Protein AF-A0A9D7EAA3-F1 (afdb_monomer_lite)

pLDDT: mean 81.12, std 12.54, range [36.5, 96.06]

Foldseek 3Di:
DKKKKWWAAEPVRPDTPWMDMDDDDDDDPDPPDDDDDDDDDDTPDDPRQKIKMKMKDADPVVRDIDIDIDIGGNVDQPDPVQKFKAFQVPRHTDPDPDDPDDVGIAIEGPVQAQHKDKDFAAPDPPDDPDPPPDPDDDDPDDPHGPDMDIHTYHHDDDDPD

Radius of gyration: 20.6 Å; chains: 1; bounding box: 44×50×56 Å

Sequence (161 aa):
MRITYEALSDWTGKTLIDSASTLVKDVSEEPAEDRELIGQLEMRRNEQRSFVIRITAEDLNRGTRSTRLIAVDKAVANVRQNFLPIEADRDLPIFDDHLSGPGQLRVRCEQYTDRTLLGAYYQQEFGLPAPVFAEQGPVTVDTSPDSTFTVQVRTRWALPH

Structure (mmCIF, N/CA/C/O backbone):
data_AF-A0A9D7EAA3-F1
#
_entry.id   AF-A0A9D7EAA3-F1
#
loop_
_atom_site.group_PDB
_atom_site.id
_atom_site.type_symbol
_atom_site.label_atom_id
_atom_site.label_alt_id
_atom_site.label_comp_id
_atom_site.label_asym_id
_atom_site.label_entity_id
_atom_site.label_seq_id
_atom_site.pdbx_PDB_ins_code
_atom_site.Cartn_x
_atom_site.Cartn_y
_atom_site.Cartn_z
_atom_site.occupancy
_atom_site.B_iso_or_equiv
_atom_site.auth_seq_id
_atom_site.auth_comp_id
_atom_site.auth_asym_id
_atom_site.auth_atom_id
_atom_site.pdbx_PDB_model_num
ATOM 1 N N . MET A 1 1 ? -1.695 6.057 19.291 1.00 89.00 1 MET A N 1
ATOM 2 C CA . MET A 1 1 ? -2.574 6.165 18.106 1.00 89.00 1 MET A CA 1
ATOM 3 C C . MET A 1 1 ? -3.264 4.830 17.851 1.00 89.00 1 MET A C 1
ATOM 5 O O . MET A 1 1 ? -2.659 3.789 18.077 1.00 89.00 1 MET A O 1
ATOM 9 N N . ARG A 1 2 ? -4.517 4.834 17.397 1.00 92.69 2 ARG A N 1
ATOM 10 C CA . ARG A 1 2 ? -5.215 3.646 16.891 1.00 92.69 2 ARG A CA 1
ATOM 11 C C . ARG A 1 2 ? -5.297 3.729 15.371 1.00 92.69 2 ARG A C 1
ATOM 13 O O . ARG A 1 2 ? -5.780 4.727 14.847 1.00 92.69 2 ARG A O 1
ATOM 20 N N . ILE A 1 3 ? -4.858 2.682 14.683 1.00 93.94 3 ILE A N 1
ATOM 21 C CA . ILE A 1 3 ? -5.040 2.522 13.238 1.00 93.94 3 ILE A CA 1
ATOM 22 C C . ILE A 1 3 ? -6.088 1.441 13.012 1.00 93.94 3 ILE A C 1
ATOM 24 O O . ILE A 1 3 ? -5.988 0.361 13.583 1.00 93.94 3 ILE A O 1
ATOM 28 N N . THR A 1 4 ? -7.097 1.730 12.200 1.00 95.00 4 THR A N 1
ATOM 29 C CA . THR A 1 4 ? -8.165 0.791 11.833 1.00 95.00 4 THR A CA 1
ATOM 30 C C . THR A 1 4 ? -8.263 0.717 10.320 1.00 95.00 4 THR A C 1
ATOM 32 O O . THR A 1 4 ? -8.251 1.761 9.667 1.00 95.00 4 THR A O 1
ATOM 35 N N . TYR A 1 5 ? -8.394 -0.486 9.766 1.00 95.00 5 TYR A N 1
ATOM 36 C CA . TYR A 1 5 ? -8.848 -0.660 8.391 1.00 95.00 5 TYR A CA 1
ATOM 37 C C . TYR A 1 5 ? -10.238 -1.293 8.366 1.00 95.00 5 TYR A C 1
ATOM 39 O O . TYR A 1 5 ? -10.580 -2.121 9.211 1.00 95.00 5 TYR A O 1
ATOM 47 N N . GLU A 1 6 ? -11.012 -0.923 7.355 1.00 95.00 6 GLU A N 1
ATOM 48 C CA . GLU A 1 6 ? -12.287 -1.535 7.004 1.00 95.00 6 GLU A CA 1
ATOM 49 C C . GLU A 1 6 ? -12.280 -1.799 5.497 1.00 95.00 6 GLU A C 1
ATOM 51 O O . GLU A 1 6 ? -12.118 -0.872 4.704 1.00 95.00 6 GLU A O 1
ATOM 56 N N . ALA A 1 7 ? -12.431 -3.054 5.090 1.00 94.56 7 ALA A N 1
ATOM 57 C CA . ALA A 1 7 ? -12.621 -3.439 3.700 1.00 94.56 7 ALA A CA 1
ATOM 58 C C . ALA A 1 7 ? -14.122 -3.442 3.389 1.00 94.56 7 ALA A C 1
ATOM 60 O O . ALA A 1 7 ? -14.894 -4.154 4.024 1.00 94.56 7 ALA A O 1
ATOM 61 N N . LEU A 1 8 ? -14.540 -2.641 2.418 1.00 94.62 8 LEU A N 1
ATOM 62 C CA . LEU A 1 8 ? -15.928 -2.393 2.040 1.00 94.62 8 LEU A CA 1
ATOM 63 C C . LEU A 1 8 ? -16.178 -2.934 0.633 1.00 94.62 8 LEU A C 1
ATOM 65 O O . LEU A 1 8 ? -15.327 -2.759 -0.236 1.00 94.62 8 LEU A O 1
ATOM 69 N N . SER A 1 9 ? -17.347 -3.528 0.376 1.00 92.50 9 SER A N 1
ATOM 70 C CA . SER A 1 9 ? -17.695 -4.084 -0.949 1.00 92.50 9 SER A CA 1
ATOM 71 C C . SER A 1 9 ? -17.553 -3.083 -2.089 1.00 92.50 9 SER A C 1
ATOM 73 O O . SER A 1 9 ? -17.229 -3.463 -3.210 1.00 92.50 9 SER A O 1
ATOM 75 N N . ASP A 1 10 ? -17.821 -1.816 -1.797 1.00 91.94 10 ASP A N 1
ATOM 76 C CA . ASP A 1 10 ? -17.865 -0.717 -2.744 1.00 91.94 10 ASP A CA 1
ATOM 77 C C . ASP A 1 10 ? -17.806 0.627 -1.995 1.00 91.94 10 ASP A C 1
ATOM 79 O O . ASP A 1 10 ? -17.785 0.693 -0.762 1.00 91.94 10 ASP A O 1
ATOM 83 N N . TRP A 1 11 ? -17.814 1.721 -2.755 1.00 92.44 11 TRP A N 1
ATOM 84 C CA . TRP A 1 11 ? -17.772 3.091 -2.239 1.00 92.44 11 TRP A CA 1
ATOM 85 C C . TRP A 1 11 ? -18.987 3.503 -1.402 1.00 92.44 11 TRP A C 1
ATOM 87 O O . TRP A 1 11 ? -18.890 4.452 -0.627 1.00 92.44 11 TRP A O 1
ATOM 97 N N . THR A 1 12 ? -20.129 2.820 -1.537 1.00 89.44 12 THR A N 1
ATOM 98 C CA . THR A 1 12 ? -21.318 3.108 -0.720 1.00 89.44 12 THR A CA 1
ATOM 99 C C . THR A 1 12 ? -21.144 2.623 0.715 1.00 89.44 12 THR A C 1
ATOM 101 O O . THR A 1 12 ? -21.848 3.094 1.606 1.00 89.44 12 THR A O 1
ATOM 104 N N . GLY A 1 13 ? -20.206 1.697 0.950 1.00 82.06 13 GLY A N 1
ATOM 105 C CA . GLY A 1 13 ? -19.868 1.204 2.281 1.00 82.06 13 GLY A CA 1
ATOM 106 C C . GLY A 1 13 ? -20.979 0.398 2.949 1.00 82.06 13 GLY A C 1
ATOM 107 O O . GLY A 1 13 ? -20.964 0.249 4.167 1.00 82.06 13 GLY A O 1
ATOM 108 N N . LYS A 1 14 ? -21.953 -0.106 2.178 1.00 85.88 14 LYS A N 1
ATOM 109 C CA . LYS A 1 14 ? -23.099 -0.856 2.717 1.00 85.88 14 LYS A CA 1
ATOM 110 C C . LYS A 1 14 ? -22.722 -2.230 3.260 1.00 85.88 14 LYS A C 1
ATOM 112 O O . LYS A 1 14 ? -23.363 -2.695 4.197 1.00 85.88 14 LYS A O 1
ATOM 117 N N . THR A 1 15 ? -21.702 -2.863 2.686 1.00 90.94 15 THR A N 1
ATOM 118 C CA . THR A 1 15 ? -21.261 -4.198 3.097 1.00 90.94 15 THR A CA 1
ATOM 119 C C . THR A 1 15 ? -19.821 -4.135 3.577 1.00 90.94 15 THR A C 1
ATOM 121 O O . THR A 1 15 ? -18.922 -3.774 2.816 1.00 90.94 15 THR A O 1
ATOM 124 N N . LEU A 1 16 ? -19.606 -4.500 4.841 1.00 92.62 16 LEU A N 1
ATOM 125 C CA . LEU A 1 16 ? -18.280 -4.693 5.417 1.00 92.62 16 LEU A CA 1
ATOM 126 C C . LEU A 1 16 ? -17.807 -6.118 5.105 1.00 92.62 16 LEU A C 1
ATOM 128 O O . LEU A 1 16 ? -18.477 -7.085 5.459 1.00 92.62 16 LEU A O 1
ATOM 132 N N . ILE A 1 17 ? -16.664 -6.229 4.438 1.00 93.19 17 ILE A N 1
ATOM 133 C CA . ILE A 1 17 ? -16.008 -7.494 4.088 1.00 93.19 17 ILE A CA 1
ATOM 134 C C . ILE A 1 17 ? -15.131 -7.961 5.249 1.00 93.19 17 ILE A C 1
ATOM 136 O O . ILE A 1 17 ? -15.182 -9.120 5.649 1.00 93.19 17 ILE A O 1
ATOM 140 N N . ASP A 1 18 ? -14.297 -7.055 5.760 1.00 92.81 18 ASP A N 1
ATOM 141 C CA . ASP A 1 18 ? -13.318 -7.333 6.807 1.00 92.81 18 ASP A CA 1
ATOM 142 C C . ASP A 1 18 ? -12.951 -6.044 7.544 1.00 92.81 18 ASP A C 1
ATOM 144 O O . ASP A 1 18 ? -13.114 -4.940 7.018 1.00 92.81 18 ASP A O 1
ATOM 148 N N . SER A 1 19 ? -12.430 -6.175 8.756 1.00 93.81 19 SER A N 1
ATOM 149 C CA . SER A 1 19 ? -11.899 -5.047 9.513 1.00 93.81 19 SER A CA 1
ATOM 150 C C . SER A 1 19 ? -10.939 -5.523 10.587 1.00 93.81 19 SER A C 1
ATOM 152 O O . SER A 1 19 ? -11.197 -6.527 11.254 1.00 93.81 19 SER A O 1
ATOM 154 N N . ALA A 1 20 ? -9.902 -4.738 10.846 1.00 94.62 20 ALA A N 1
ATOM 155 C CA . ALA A 1 20 ? -9.089 -4.898 12.040 1.00 94.62 20 ALA A CA 1
ATOM 156 C C . ALA A 1 20 ? -8.562 -3.549 12.521 1.00 94.62 20 ALA A C 1
ATOM 158 O O . ALA A 1 20 ? -8.546 -2.557 11.788 1.00 94.62 20 ALA A O 1
ATOM 159 N N . SER A 1 21 ? -8.089 -3.527 13.763 1.00 93.56 21 SER A N 1
ATOM 160 C CA . SER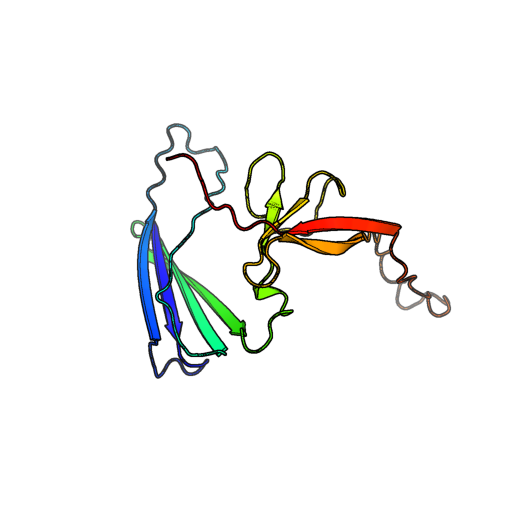 A 1 21 ? -7.432 -2.364 14.343 1.00 93.56 21 SER A CA 1
ATOM 161 C C . SER A 1 21 ? -6.174 -2.766 15.090 1.00 93.56 21 SER A C 1
ATOM 163 O O . SER A 1 21 ? -6.151 -3.809 15.740 1.00 93.56 21 SER A O 1
ATOM 165 N N . THR A 1 22 ? -5.172 -1.899 15.063 1.00 92.69 22 THR A N 1
ATOM 166 C CA . THR A 1 22 ? -3.959 -2.018 15.866 1.00 92.69 22 THR A CA 1
ATOM 167 C C . THR A 1 22 ? -3.709 -0.735 16.650 1.00 92.69 22 THR A C 1
ATOM 169 O O . THR A 1 22 ? -4.132 0.359 16.256 1.00 92.69 22 THR A O 1
ATOM 172 N N . LEU A 1 23 ? -3.033 -0.873 17.786 1.00 91.25 23 LEU A N 1
ATOM 173 C CA . LEU A 1 23 ? -2.611 0.249 18.606 1.00 91.25 23 LEU A CA 1
ATOM 174 C C . LEU A 1 23 ? -1.125 0.503 18.365 1.00 91.25 23 LEU A C 1
ATOM 176 O O . LEU A 1 23 ? -0.288 -0.339 18.669 1.00 91.25 23 LEU A O 1
ATOM 180 N N . VAL A 1 24 ? -0.810 1.693 17.872 1.00 86.88 24 VAL A N 1
ATOM 181 C CA . VAL A 1 24 ? 0.561 2.170 17.712 1.00 86.88 24 VAL A CA 1
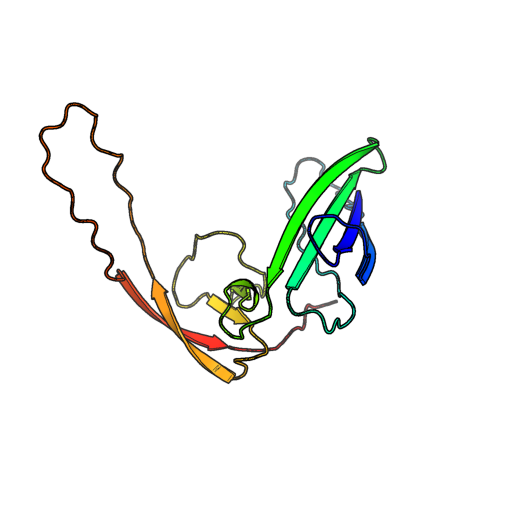ATOM 182 C C . VAL A 1 24 ? 0.897 3.034 18.920 1.00 86.88 24 VAL A C 1
ATOM 184 O O . VAL A 1 24 ? 0.267 4.075 19.152 1.00 86.88 24 VAL A O 1
ATOM 187 N N . LYS A 1 25 ? 1.863 2.577 19.716 1.00 82.88 25 LYS A N 1
ATOM 188 C CA . LYS A 1 25 ? 2.469 3.353 20.797 1.00 82.88 25 LYS A CA 1
ATOM 189 C C . LYS A 1 25 ? 3.867 3.737 20.347 1.00 82.88 25 LYS A C 1
ATOM 191 O O . LYS A 1 25 ? 4.709 2.861 20.207 1.00 82.88 25 LYS A O 1
ATOM 196 N N . ASP A 1 26 ? 4.072 5.023 20.120 1.00 72.44 26 ASP A N 1
ATOM 197 C CA . ASP A 1 26 ? 5.411 5.570 19.972 1.00 72.44 26 ASP A CA 1
ATOM 198 C C . ASP A 1 26 ? 5.887 6.013 21.358 1.00 72.44 26 ASP A C 1
ATOM 200 O O . ASP A 1 26 ? 5.180 6.745 22.059 1.00 72.44 26 ASP A O 1
ATOM 204 N N . VAL A 1 27 ? 7.027 5.483 21.785 1.00 66.31 27 VAL A N 1
ATOM 205 C CA . VAL A 1 27 ? 7.688 5.850 23.036 1.00 66.31 27 VAL A CA 1
ATOM 206 C C . VAL A 1 27 ? 9.021 6.452 22.621 1.00 66.31 27 VAL A C 1
ATOM 208 O O . VAL A 1 27 ? 9.945 5.726 22.259 1.00 66.31 27 VAL A O 1
ATOM 211 N N . SER A 1 28 ? 9.098 7.780 22.626 1.00 64.31 28 SER A N 1
ATOM 212 C CA . SER A 1 28 ? 10.341 8.498 22.360 1.00 64.31 28 SER A CA 1
ATOM 213 C C . SER A 1 28 ? 10.894 9.098 23.648 1.00 64.31 28 SER A C 1
ATOM 215 O O . SER A 1 28 ? 10.148 9.679 24.439 1.00 64.31 28 SER A O 1
ATOM 217 N N . GLU A 1 29 ? 12.204 8.963 23.841 1.00 62.78 29 GLU A N 1
ATOM 218 C CA . GLU A 1 29 ? 12.959 9.692 24.866 1.00 62.78 29 GLU A CA 1
ATOM 219 C C . GLU A 1 29 ? 13.314 11.114 24.390 1.00 62.78 29 GLU A C 1
ATOM 221 O O . GLU A 1 29 ? 13.539 12.001 25.212 1.00 62.78 29 GLU A O 1
ATOM 226 N N . GLU A 1 30 ? 13.264 11.363 23.073 1.00 68.81 30 GLU A N 1
ATOM 227 C CA . GLU A 1 30 ? 13.554 12.650 22.438 1.00 68.81 30 GLU A CA 1
ATOM 228 C C . GLU A 1 30 ? 12.347 13.135 21.607 1.00 68.81 30 GLU A C 1
ATOM 230 O O . GLU A 1 30 ? 12.108 12.660 20.495 1.00 68.81 30 GLU A O 1
ATOM 235 N N . PRO A 1 31 ? 11.552 14.093 22.117 1.00 62.91 31 PRO A N 1
ATOM 236 C CA . PRO A 1 31 ? 10.310 14.539 21.475 1.00 62.91 31 PRO A CA 1
ATOM 237 C C . PRO A 1 31 ? 10.465 15.243 20.116 1.00 62.91 31 PRO A C 1
ATOM 239 O O . PRO A 1 31 ? 9.454 15.574 19.504 1.00 62.91 31 PRO A O 1
ATOM 242 N N . ALA A 1 32 ? 11.695 15.548 19.694 1.00 66.75 32 ALA A N 1
ATOM 243 C CA . ALA A 1 32 ? 11.997 16.362 18.515 1.00 66.75 32 ALA A CA 1
ATOM 244 C C . ALA A 1 32 ? 12.511 15.553 17.311 1.00 66.75 32 ALA A C 1
ATOM 246 O O . ALA A 1 32 ? 12.824 16.143 16.281 1.00 66.75 32 ALA A O 1
ATOM 247 N N . GLU A 1 33 ? 12.626 14.230 17.433 1.00 71.62 33 GLU A N 1
ATOM 248 C CA . GLU A 1 33 ? 13.035 13.377 16.320 1.00 71.62 33 GLU A CA 1
ATOM 249 C C . GLU A 1 33 ? 11.829 13.072 15.420 1.00 71.62 33 GLU A C 1
ATOM 251 O O . GLU A 1 33 ? 10.841 12.484 15.869 1.00 71.62 33 GLU A O 1
ATOM 256 N N . ASP A 1 34 ? 11.909 13.459 14.145 1.00 67.31 34 ASP A N 1
ATOM 257 C CA . ASP A 1 34 ? 10.946 13.023 13.136 1.00 67.31 34 ASP A CA 1
ATOM 258 C C . ASP A 1 34 ? 11.162 11.530 12.864 1.00 67.31 34 ASP A C 1
ATOM 260 O O . ASP A 1 34 ? 12.200 11.116 12.344 1.00 67.31 34 ASP A O 1
ATOM 264 N N . ARG A 1 35 ? 10.172 10.711 13.229 1.00 71.12 35 ARG A N 1
ATOM 265 C CA . ARG A 1 35 ? 10.199 9.259 13.034 1.00 71.12 35 ARG A CA 1
ATOM 266 C C . ARG A 1 35 ? 9.141 8.829 12.036 1.00 71.12 35 ARG A C 1
ATOM 268 O O . ARG A 1 35 ? 7.957 9.126 12.189 1.00 71.12 35 ARG A O 1
ATOM 275 N N . GLU A 1 36 ? 9.567 8.059 11.045 1.00 76.31 36 GLU A N 1
ATOM 276 C CA . GLU A 1 36 ? 8.661 7.364 10.143 1.00 76.31 36 GLU A CA 1
ATOM 277 C C . GLU A 1 36 ? 8.331 5.974 10.701 1.00 76.31 36 GLU A C 1
ATOM 279 O O . GLU A 1 36 ? 9.214 5.210 11.090 1.00 76.31 36 GLU A O 1
ATOM 284 N N . LEU A 1 37 ? 7.038 5.641 10.755 1.00 80.38 37 LEU A N 1
ATOM 285 C CA . LEU A 1 37 ? 6.556 4.346 11.227 1.00 80.38 37 LEU A CA 1
ATOM 286 C C . LEU A 1 37 ? 5.952 3.570 10.063 1.00 80.38 37 LEU A C 1
ATOM 288 O O . LEU A 1 37 ? 4.857 3.881 9.590 1.00 80.38 37 LEU A O 1
ATOM 292 N N . ILE A 1 38 ? 6.646 2.514 9.650 1.00 82.31 38 ILE A N 1
ATOM 293 C CA . ILE A 1 38 ? 6.182 1.598 8.612 1.00 82.31 38 ILE A CA 1
ATOM 294 C C . ILE A 1 38 ? 5.626 0.347 9.287 1.00 82.31 38 ILE A C 1
ATOM 296 O O . ILE A 1 38 ? 6.282 -0.284 10.113 1.00 82.31 38 ILE A O 1
ATOM 300 N N . GLY A 1 39 ? 4.394 -0.018 8.938 1.00 81.75 39 GLY A N 1
ATOM 301 C CA . GLY A 1 39 ? 3.718 -1.179 9.503 1.00 81.75 39 GLY A CA 1
ATOM 302 C C . GLY A 1 39 ? 2.864 -1.908 8.478 1.00 81.75 39 GLY A C 1
ATOM 303 O O . GLY A 1 39 ? 2.477 -1.354 7.450 1.00 81.75 39 GLY A O 1
ATOM 304 N N . GLN A 1 40 ? 2.543 -3.161 8.787 1.00 84.06 40 GLN A N 1
ATOM 305 C CA . GLN A 1 40 ? 1.655 -3.996 7.986 1.00 84.06 40 GLN A CA 1
ATOM 306 C C . GLN A 1 40 ? 0.453 -4.423 8.825 1.00 84.06 40 GLN A C 1
ATOM 308 O O . GLN A 1 40 ? 0.589 -4.786 9.993 1.00 84.06 40 GLN A O 1
ATOM 313 N N . LEU A 1 41 ? -0.728 -4.408 8.211 1.00 85.56 41 LEU A N 1
ATOM 314 C CA . LEU A 1 41 ? -1.912 -5.063 8.749 1.00 85.56 41 LEU A CA 1
ATOM 315 C C . LEU A 1 41 ? -2.306 -6.179 7.791 1.00 85.56 41 LEU A C 1
ATOM 317 O O . LEU A 1 41 ? -2.526 -5.941 6.603 1.00 85.56 41 LEU A O 1
ATOM 321 N N . GLU A 1 42 ? -2.379 -7.398 8.312 1.00 84.38 42 GLU A N 1
ATOM 322 C CA . GLU A 1 42 ? -2.882 -8.525 7.543 1.00 84.38 42 GLU A CA 1
ATOM 323 C C . GLU A 1 42 ? -4.401 -8.427 7.403 1.00 84.38 42 GLU A C 1
ATOM 325 O O . GLU A 1 42 ? -5.131 -8.116 8.351 1.00 84.38 42 GLU A O 1
ATOM 330 N N . MET A 1 43 ? -4.868 -8.698 6.191 1.00 83.69 43 MET A N 1
ATOM 331 C CA . MET A 1 43 ? -6.282 -8.757 5.861 1.00 83.69 43 MET A CA 1
ATOM 332 C C . MET A 1 43 ? -6.656 -10.197 5.560 1.00 83.69 43 MET A C 1
ATOM 334 O O . MET A 1 43 ? -5.887 -10.932 4.931 1.00 83.69 43 MET A O 1
ATOM 338 N N . ARG A 1 44 ? -7.844 -10.610 5.998 1.00 83.81 44 ARG A N 1
ATOM 339 C CA . ARG A 1 44 ? -8.337 -11.953 5.714 1.00 83.81 44 ARG A CA 1
ATOM 340 C C . ARG A 1 44 ? -8.525 -12.110 4.214 1.00 83.81 44 ARG A C 1
ATOM 342 O O . ARG A 1 44 ? -8.885 -11.174 3.498 1.00 83.81 44 ARG A O 1
ATOM 349 N N . ARG A 1 45 ? -8.282 -13.326 3.727 1.00 70.81 45 ARG A N 1
ATOM 350 C CA . ARG A 1 45 ? -8.471 -13.644 2.315 1.00 70.81 45 ARG A CA 1
ATOM 351 C C . ARG A 1 45 ? -9.930 -13.382 1.936 1.00 70.81 45 ARG A C 1
ATOM 353 O O . ARG A 1 45 ? -10.824 -14.022 2.479 1.00 70.81 45 ARG A O 1
ATOM 360 N N . ASN A 1 46 ? -10.145 -12.461 1.000 1.00 74.94 46 ASN A N 1
ATOM 361 C CA . ASN A 1 46 ? -11.447 -12.210 0.397 1.00 74.94 46 ASN A CA 1
ATOM 362 C C . ASN A 1 46 ? -11.471 -12.764 -1.038 1.00 74.94 46 ASN A C 1
ATOM 364 O O . ASN A 1 46 ? -10.432 -12.874 -1.693 1.00 74.94 46 ASN A O 1
ATOM 368 N N . GLU A 1 47 ? -12.653 -13.153 -1.514 1.00 76.06 47 GLU A N 1
ATOM 369 C CA . GLU A 1 47 ? -12.850 -13.595 -2.904 1.00 76.06 47 GLU A CA 1
ATOM 370 C C . GLU A 1 47 ? -13.194 -12.424 -3.842 1.00 76.06 47 GLU A C 1
ATOM 372 O O . GLU A 1 47 ? -13.204 -12.578 -5.067 1.00 76.06 47 GLU A O 1
ATOM 377 N N . GLN A 1 48 ? -13.460 -11.235 -3.286 1.00 83.38 48 GLN A N 1
ATOM 378 C CA . GLN A 1 48 ? -13.795 -10.050 -4.066 1.00 83.38 48 GLN A CA 1
ATOM 379 C C . GLN A 1 48 ? -12.569 -9.485 -4.776 1.00 83.38 48 GLN A C 1
ATOM 381 O O . GLN A 1 48 ? -11.598 -9.037 -4.175 1.00 83.38 48 GLN A O 1
ATOM 386 N N . ARG A 1 49 ? -12.659 -9.425 -6.103 1.00 83.38 49 ARG A N 1
ATOM 387 C CA . ARG A 1 49 ? -11.590 -8.880 -6.943 1.00 83.38 49 ARG A CA 1
ATOM 388 C C . ARG A 1 49 ? -11.489 -7.361 -6.880 1.00 83.38 49 ARG A C 1
ATOM 390 O O . ARG A 1 49 ? -10.425 -6.838 -7.168 1.00 83.38 49 ARG A O 1
ATOM 397 N N . SER A 1 50 ? -12.556 -6.661 -6.501 1.00 89.81 50 SER A N 1
ATOM 398 C CA . SER A 1 50 ? -12.531 -5.215 -6.294 1.00 89.81 50 SER A CA 1
ATOM 399 C C . SER A 1 50 ? -13.348 -4.832 -5.067 1.00 89.81 50 SER A C 1
ATOM 401 O O . SER A 1 50 ? -14.400 -5.423 -4.816 1.00 89.81 50 SER A O 1
ATOM 403 N N . PHE A 1 51 ? -12.810 -3.902 -4.284 1.00 92.69 51 PHE A N 1
ATOM 404 C CA . PHE A 1 51 ? -13.363 -3.419 -3.021 1.00 92.69 51 PHE A CA 1
ATOM 405 C C . PHE A 1 51 ? -12.678 -2.100 -2.630 1.00 92.69 51 PHE A C 1
ATOM 407 O O . PHE A 1 51 ? -11.743 -1.651 -3.293 1.00 92.69 51 PHE A O 1
ATOM 414 N N . VAL A 1 52 ? -13.127 -1.461 -1.553 1.00 94.75 52 VAL A N 1
ATOM 415 C CA . VAL A 1 52 ? -12.545 -0.212 -1.041 1.00 94.75 52 VAL A CA 1
ATOM 416 C C . VAL A 1 52 ? -12.008 -0.444 0.364 1.00 94.75 52 VAL A C 1
ATOM 418 O O . VAL A 1 52 ? -12.723 -0.952 1.218 1.00 94.75 52 VAL A O 1
ATOM 421 N N . ILE A 1 53 ? -10.767 -0.052 0.635 1.00 94.38 53 ILE A N 1
ATOM 422 C CA . ILE A 1 53 ? -10.209 -0.033 1.989 1.00 94.38 53 ILE A CA 1
ATOM 423 C C . ILE A 1 53 ? -10.362 1.373 2.559 1.00 94.38 53 ILE A C 1
ATOM 425 O O . ILE A 1 53 ? -9.818 2.336 2.019 1.00 94.38 53 ILE A O 1
ATOM 429 N N . ARG A 1 54 ? -11.064 1.492 3.684 1.00 96.06 54 ARG A N 1
ATOM 430 C CA . ARG A 1 54 ? -11.095 2.691 4.518 1.00 96.06 54 ARG A CA 1
ATOM 431 C C . ARG A 1 54 ? -10.077 2.548 5.638 1.00 96.06 54 ARG A C 1
ATOM 433 O O . ARG A 1 54 ? -10.238 1.709 6.515 1.00 96.06 54 ARG A O 1
ATOM 440 N N . ILE A 1 55 ? -9.049 3.388 5.625 1.00 94.81 55 ILE A N 1
ATOM 441 C CA . ILE A 1 55 ? -8.040 3.469 6.682 1.00 94.81 55 ILE A CA 1
ATOM 442 C C . ILE A 1 55 ? -8.368 4.663 7.561 1.00 94.81 55 ILE A C 1
ATOM 444 O O . ILE A 1 55 ? -8.551 5.777 7.072 1.00 94.81 55 ILE A O 1
ATOM 448 N N . THR A 1 56 ? -8.438 4.428 8.862 1.00 95.88 56 THR A N 1
ATOM 449 C CA . THR A 1 56 ? -8.656 5.443 9.882 1.00 95.88 56 THR A CA 1
ATOM 450 C C . THR A 1 56 ? -7.475 5.473 10.835 1.00 95.88 56 THR A C 1
ATOM 452 O O . THR A 1 56 ? -7.175 4.456 11.459 1.00 95.88 56 THR A O 1
ATOM 455 N N . ALA A 1 57 ? -6.871 6.645 11.006 1.00 93.75 57 ALA A N 1
ATOM 456 C CA . ALA A 1 57 ? -5.945 6.910 12.096 1.00 93.75 57 ALA A CA 1
ATOM 457 C C . ALA A 1 57 ? -6.622 7.811 13.128 1.00 93.75 57 ALA A C 1
ATOM 459 O O . ALA A 1 57 ? -7.236 8.818 12.776 1.00 93.75 57 ALA A O 1
ATOM 460 N N . GLU A 1 58 ? -6.522 7.440 14.396 1.00 94.12 58 GLU A N 1
ATOM 461 C CA . GLU A 1 58 ? -7.119 8.170 15.505 1.00 94.12 58 GLU A CA 1
ATOM 462 C C . GLU A 1 58 ? -6.091 8.392 16.611 1.00 94.12 58 GLU A C 1
ATOM 464 O O . GLU A 1 58 ? -5.503 7.448 17.159 1.00 94.12 58 GLU A O 1
ATOM 469 N N . ASP A 1 59 ? -5.879 9.655 16.956 1.00 90.12 59 ASP A N 1
ATOM 470 C CA . ASP A 1 59 ? -5.145 10.024 18.153 1.00 90.12 59 ASP A CA 1
ATOM 471 C C . ASP A 1 59 ? -6.087 9.925 19.356 1.00 90.12 59 ASP A C 1
ATOM 473 O O . ASP A 1 59 ? -6.957 10.768 19.564 1.00 90.12 59 ASP A O 1
ATOM 477 N N . LEU A 1 60 ? -5.893 8.884 20.166 1.00 88.62 60 LEU A N 1
ATOM 478 C CA . LEU A 1 60 ? -6.709 8.629 21.352 1.00 88.62 60 LEU A CA 1
ATOM 479 C C . LEU A 1 60 ? -6.532 9.691 22.449 1.00 88.62 60 LEU A C 1
ATOM 481 O O . LEU A 1 60 ? -7.408 9.820 23.297 1.00 88.62 60 LEU A O 1
ATOM 485 N N . ASN A 1 61 ? -5.426 10.445 22.445 1.00 87.25 61 ASN A N 1
ATOM 486 C CA . ASN A 1 61 ? -5.168 11.486 23.442 1.00 87.25 61 ASN A CA 1
ATOM 487 C C . ASN A 1 61 ? -5.814 12.818 23.046 1.00 87.25 61 ASN A C 1
ATOM 489 O O . ASN A 1 61 ? -6.291 13.554 23.906 1.00 87.25 61 ASN A O 1
ATOM 493 N N . ARG A 1 62 ? -5.814 13.139 21.745 1.00 88.12 62 ARG A N 1
ATOM 494 C CA . ARG A 1 62 ? -6.333 14.413 21.210 1.00 88.12 62 ARG A CA 1
ATOM 495 C C . ARG A 1 62 ? -7.744 14.3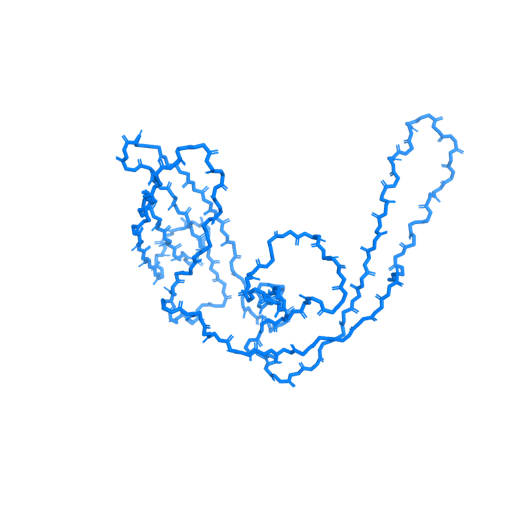09 20.628 1.00 88.12 62 ARG A C 1
ATOM 497 O O . ARG A 1 62 ? -8.339 15.333 20.308 1.00 88.12 62 ARG A O 1
ATOM 504 N N . GLY A 1 63 ? -8.268 13.094 20.458 1.00 87.81 63 GLY A N 1
ATOM 505 C CA . GLY A 1 63 ? -9.571 12.832 19.841 1.00 87.81 63 GLY A CA 1
ATOM 506 C C . GLY A 1 63 ? -9.635 13.181 18.349 1.00 87.81 63 GLY A C 1
ATOM 507 O O . GLY A 1 63 ? -10.724 13.271 17.784 1.00 87.81 63 GLY A O 1
ATOM 508 N N . THR A 1 64 ? -8.493 13.415 17.698 1.00 91.38 64 THR A N 1
ATOM 509 C CA . THR A 1 64 ? -8.434 13.746 16.273 1.00 91.38 64 THR A CA 1
ATOM 510 C C . THR A 1 64 ? -8.420 12.476 15.432 1.00 91.38 64 THR A C 1
ATOM 512 O O . THR A 1 64 ? -7.782 11.480 15.773 1.00 91.38 64 THR A O 1
ATOM 515 N N . ARG A 1 65 ? -9.128 12.516 14.299 1.00 94.75 65 ARG A N 1
ATOM 516 C CA . ARG A 1 65 ? -9.252 11.393 13.369 1.00 94.75 65 ARG A CA 1
ATOM 517 C C . ARG A 1 65 ? -8.930 11.841 11.952 1.00 94.75 65 ARG A C 1
ATOM 519 O O . ARG A 1 65 ? -9.415 12.875 11.500 1.00 94.75 65 ARG A O 1
ATOM 526 N N . SER A 1 66 ? -8.174 11.027 11.229 1.00 94.56 66 SER A N 1
ATOM 527 C CA . SER A 1 66 ? -7.988 11.146 9.787 1.00 94.56 66 SER A CA 1
ATOM 528 C C . SER A 1 66 ? -8.482 9.880 9.097 1.00 94.56 66 SER A C 1
ATOM 530 O O . SER A 1 66 ? -8.504 8.786 9.669 1.00 94.56 66 SER A O 1
ATOM 532 N N . THR A 1 67 ? -8.974 10.022 7.870 1.00 95.81 67 THR A N 1
ATOM 533 C CA . THR A 1 67 ? -9.484 8.892 7.094 1.00 95.81 67 THR A CA 1
ATOM 534 C C . THR A 1 67 ? -9.036 9.003 5.644 1.00 95.81 67 THR A C 1
ATOM 536 O O . THR A 1 67 ? -8.992 10.093 5.062 1.00 95.81 67 THR A O 1
ATOM 539 N N . ARG A 1 68 ? -8.671 7.856 5.074 1.00 95.31 68 ARG A N 1
ATOM 540 C CA . ARG A 1 68 ? -8.294 7.682 3.673 1.00 95.31 68 ARG A CA 1
ATOM 541 C C . ARG A 1 68 ? -9.040 6.489 3.097 1.00 95.31 68 ARG A C 1
ATOM 543 O O . ARG A 1 68 ? -9.278 5.508 3.795 1.00 95.31 68 ARG A O 1
ATOM 550 N N . LEU A 1 69 ? -9.423 6.602 1.834 1.00 94.00 69 LEU A N 1
ATOM 551 C CA . LEU A 1 69 ? -10.075 5.541 1.080 1.00 94.00 69 LEU A CA 1
ATOM 552 C C . LEU A 1 69 ? -9.145 5.130 -0.056 1.00 94.00 69 LEU A C 1
ATOM 554 O O . LEU A 1 69 ? -8.628 5.990 -0.766 1.00 94.00 69 LEU A O 1
ATOM 558 N N . ILE A 1 70 ? -8.937 3.829 -0.211 1.00 91.94 70 ILE A N 1
ATOM 559 C CA . ILE A 1 70 ? -8.083 3.241 -1.238 1.00 91.94 70 ILE A CA 1
ATOM 560 C C . ILE A 1 70 ? -8.930 2.237 -2.009 1.00 91.94 70 ILE A C 1
ATOM 562 O O . ILE A 1 70 ? -9.441 1.281 -1.430 1.00 91.94 70 ILE A O 1
ATOM 566 N N . ALA A 1 71 ? -9.090 2.447 -3.312 1.00 92.69 71 ALA A N 1
ATOM 567 C CA . ALA A 1 71 ? -9.700 1.444 -4.173 1.00 92.69 71 ALA A CA 1
ATOM 568 C C . ALA A 1 71 ? -8.722 0.292 -4.376 1.00 92.69 71 ALA A C 1
ATOM 570 O O . ALA A 1 71 ? -7.566 0.526 -4.724 1.00 92.69 71 ALA A O 1
ATOM 571 N N . VAL A 1 72 ? -9.193 -0.934 -4.199 1.00 90.62 72 VAL A N 1
ATOM 572 C CA . VAL A 1 72 ? -8.439 -2.139 -4.518 1.00 90.62 72 VAL A CA 1
ATOM 573 C C . VAL A 1 72 ? -9.032 -2.770 -5.767 1.00 90.62 72 VAL A C 1
ATOM 575 O O . VAL A 1 72 ? -10.241 -3.002 -5.847 1.00 90.62 72 VAL A O 1
ATOM 578 N N . ASP A 1 73 ? -8.169 -3.061 -6.732 1.00 88.00 73 ASP A N 1
ATOM 579 C CA . ASP A 1 73 ? -8.497 -3.829 -7.925 1.00 88.00 73 ASP A CA 1
ATOM 580 C C . ASP A 1 73 ? -7.444 -4.920 -8.146 1.00 88.00 73 ASP A C 1
ATOM 582 O O . ASP A 1 73 ? -6.288 -4.670 -8.491 1.00 88.00 73 ASP A O 1
ATOM 586 N N . LYS A 1 74 ? -7.874 -6.158 -7.921 1.00 82.00 74 LYS A N 1
ATOM 587 C CA . LYS A 1 74 ? -7.130 -7.399 -8.137 1.00 82.00 74 LYS A CA 1
ATOM 588 C C . LYS A 1 74 ? -7.741 -8.232 -9.265 1.00 82.00 74 LYS A C 1
ATOM 590 O O . LYS A 1 74 ? -7.515 -9.441 -9.324 1.00 82.00 74 LYS A O 1
ATOM 595 N N . ALA A 1 75 ? -8.534 -7.628 -10.154 1.00 79.81 75 ALA A N 1
ATOM 596 C CA . ALA A 1 75 ? -9.134 -8.340 -11.278 1.00 79.81 75 ALA A CA 1
ATOM 597 C C . ALA A 1 75 ? -8.083 -8.885 -12.254 1.00 79.81 75 ALA A C 1
ATOM 599 O O . ALA A 1 75 ? -8.305 -9.942 -12.850 1.00 79.81 75 ALA A O 1
ATOM 600 N N . VAL A 1 76 ? -6.942 -8.194 -12.385 1.00 81.06 76 VAL A N 1
ATOM 601 C CA . VAL A 1 76 ? -5.846 -8.570 -13.284 1.00 81.06 76 VAL A CA 1
ATOM 602 C C . VAL A 1 76 ? -4.518 -8.648 -12.528 1.00 81.06 76 VAL A C 1
ATOM 604 O O . VAL A 1 76 ? -4.248 -7.894 -11.594 1.00 81.06 76 VAL A O 1
ATOM 607 N N . ALA A 1 77 ? -3.673 -9.586 -12.949 1.00 75.25 77 ALA A N 1
ATOM 608 C CA . ALA A 1 77 ? -2.378 -9.870 -12.344 1.00 75.25 77 ALA A CA 1
ATOM 609 C C . ALA A 1 77 ? -1.382 -8.705 -12.408 1.00 75.25 77 ALA A C 1
ATOM 611 O O . ALA A 1 77 ? -0.645 -8.447 -11.459 1.00 75.25 77 ALA A O 1
ATOM 612 N N . ASN A 1 78 ? -1.380 -7.978 -13.522 1.00 80.38 78 ASN A N 1
ATOM 613 C CA . ASN A 1 78 ? -0.407 -6.935 -13.844 1.00 80.38 78 ASN A CA 1
ATOM 614 C C . ASN A 1 78 ? -0.843 -5.526 -13.405 1.00 80.38 78 ASN A C 1
ATOM 616 O O . ASN A 1 78 ? -0.341 -4.533 -13.930 1.00 80.38 78 ASN A O 1
ATOM 620 N N . VAL A 1 79 ? -1.770 -5.415 -12.451 1.00 85.88 79 VAL A N 1
ATOM 621 C CA . VAL A 1 79 ? -2.166 -4.121 -11.881 1.00 85.88 79 VAL A CA 1
ATOM 622 C C . VAL A 1 79 ? -1.061 -3.601 -10.963 1.00 85.88 79 VAL A C 1
ATOM 624 O O . VAL A 1 79 ? -0.481 -4.356 -10.185 1.00 85.88 79 VAL A O 1
ATOM 627 N N . ARG A 1 80 ? -0.805 -2.285 -11.012 1.00 85.94 80 ARG A N 1
ATOM 628 C CA . ARG A 1 80 ? 0.230 -1.594 -10.215 1.00 85.94 80 ARG A CA 1
ATOM 629 C C . ARG A 1 80 ? 0.179 -1.944 -8.722 1.00 85.94 80 ARG A C 1
ATOM 631 O O . ARG A 1 80 ? 1.216 -2.112 -8.102 1.00 85.94 80 ARG A O 1
ATOM 638 N N . GLN A 1 81 ? -1.023 -2.124 -8.176 1.00 87.88 81 GLN A N 1
ATOM 639 C CA . GLN A 1 81 ? -1.271 -2.452 -6.766 1.00 87.88 81 GLN A CA 1
ATOM 640 C C . GLN A 1 81 ? -0.719 -3.817 -6.321 1.00 87.88 81 GLN A C 1
ATOM 642 O O . GLN A 1 81 ? -0.625 -4.071 -5.123 1.00 87.88 81 GLN A O 1
ATOM 647 N N . ASN A 1 82 ? -0.359 -4.700 -7.258 1.00 87.81 82 ASN A N 1
ATOM 648 C CA . ASN A 1 82 ? 0.237 -6.001 -6.949 1.00 87.81 82 ASN A CA 1
ATOM 649 C C . ASN A 1 82 ? 1.765 -5.949 -6.824 1.00 87.81 82 ASN A C 1
ATOM 651 O O . ASN A 1 82 ? 2.367 -6.958 -6.455 1.00 87.81 82 ASN A O 1
ATOM 655 N N . PHE A 1 83 ? 2.389 -4.818 -7.154 1.00 89.00 83 PHE A N 1
ATOM 656 C CA . PHE A 1 83 ? 3.834 -4.645 -7.106 1.00 89.00 83 PHE A CA 1
ATOM 657 C C . PHE A 1 83 ? 4.195 -3.733 -5.941 1.00 89.00 83 PHE A C 1
ATOM 659 O O . PHE A 1 83 ? 3.712 -2.608 -5.854 1.00 89.00 83 PHE A O 1
ATOM 666 N N . LEU A 1 84 ? 5.062 -4.222 -5.059 1.00 90.38 84 LEU A N 1
ATOM 667 C CA . LEU A 1 84 ? 5.644 -3.426 -3.986 1.00 90.38 84 LEU A CA 1
ATOM 668 C C . LEU A 1 84 ? 7.145 -3.248 -4.252 1.00 90.38 84 LEU A C 1
ATOM 670 O O . LEU A 1 84 ? 7.887 -4.229 -4.135 1.00 90.38 84 LEU A O 1
ATOM 674 N N . PRO A 1 85 ? 7.582 -2.040 -4.642 1.00 88.75 85 PRO A N 1
ATOM 675 C CA . PRO A 1 85 ? 8.984 -1.636 -4.634 1.00 88.75 85 PRO A CA 1
ATOM 676 C C . PRO A 1 85 ? 9.560 -1.699 -3.216 1.00 88.75 85 PRO A C 1
ATOM 678 O O . PRO A 1 85 ? 8.909 -1.270 -2.265 1.00 88.75 85 PRO A O 1
ATOM 681 N N . ILE A 1 86 ? 10.761 -2.253 -3.076 1.00 87.81 86 ILE A N 1
ATOM 682 C CA . ILE A 1 86 ? 11.456 -2.433 -1.799 1.00 87.81 86 ILE A CA 1
ATOM 683 C C . ILE A 1 86 ? 12.919 -2.014 -1.970 1.00 87.81 86 ILE A C 1
ATOM 685 O O . ILE A 1 86 ? 13.557 -2.415 -2.949 1.00 87.81 86 ILE A O 1
ATOM 689 N N . GLU A 1 87 ? 13.459 -1.267 -1.010 1.00 84.50 87 GLU A N 1
ATOM 690 C CA . GLU A 1 87 ? 14.891 -0.968 -0.922 1.00 84.50 87 GLU A CA 1
ATOM 691 C C . GLU A 1 87 ? 15.695 -2.256 -0.712 1.00 84.50 87 GLU A C 1
ATOM 693 O O . GLU A 1 87 ? 15.420 -3.060 0.182 1.00 84.50 87 GLU A O 1
ATOM 698 N N . ALA A 1 88 ? 16.699 -2.486 -1.554 1.00 80.25 88 ALA A N 1
ATOM 699 C CA . ALA A 1 88 ? 17.436 -3.743 -1.567 1.00 80.25 88 ALA A CA 1
ATOM 700 C C . ALA A 1 88 ? 18.269 -3.983 -0.296 1.00 80.25 88 ALA A C 1
ATOM 702 O O . ALA A 1 88 ? 18.502 -5.142 0.052 1.00 80.25 88 ALA A O 1
ATOM 703 N N . ASP A 1 89 ? 18.719 -2.917 0.366 1.00 81.31 89 ASP A N 1
ATOM 704 C CA . ASP A 1 89 ? 19.567 -2.932 1.559 1.00 81.31 89 ASP A CA 1
ATOM 705 C C . ASP A 1 89 ? 18.766 -2.964 2.869 1.00 81.31 89 ASP A C 1
ATOM 707 O O . ASP A 1 89 ? 19.152 -3.690 3.786 1.00 81.31 89 ASP A O 1
ATOM 711 N N . ARG A 1 90 ? 17.648 -2.229 2.956 1.00 78.69 90 ARG A N 1
ATOM 712 C CA . ARG A 1 90 ? 16.848 -2.102 4.193 1.00 78.69 90 ARG A CA 1
ATOM 713 C C . ARG A 1 90 ? 15.603 -2.985 4.251 1.00 78.69 90 ARG A C 1
ATOM 715 O O . ARG A 1 90 ? 15.008 -3.108 5.315 1.00 78.69 90 ARG A O 1
ATOM 722 N N . ASP A 1 91 ? 15.211 -3.597 3.132 1.00 80.56 91 ASP A N 1
ATOM 723 C CA . ASP A 1 91 ? 13.957 -4.359 2.988 1.00 80.56 91 ASP A CA 1
ATOM 724 C C . ASP A 1 91 ? 12.705 -3.523 3.346 1.00 80.56 91 ASP A C 1
ATOM 726 O O . ASP A 1 91 ? 11.675 -4.055 3.762 1.00 80.56 91 ASP A O 1
ATOM 730 N N . LEU A 1 92 ? 12.788 -2.198 3.161 1.00 84.69 92 LEU A N 1
ATOM 731 C CA . LEU A 1 92 ? 11.699 -1.253 3.408 1.00 84.69 92 LEU A CA 1
ATOM 732 C C . LEU A 1 92 ? 10.933 -0.933 2.117 1.00 84.69 92 LEU A C 1
ATOM 734 O O . LEU A 1 92 ? 11.551 -0.822 1.056 1.00 84.69 92 LEU A O 1
ATOM 738 N N . PRO A 1 93 ? 9.597 -0.780 2.171 1.00 87.56 93 PRO A N 1
ATOM 739 C CA . PRO A 1 93 ? 8.824 -0.284 1.042 1.00 87.56 93 PRO A CA 1
ATOM 740 C C . PRO A 1 93 ? 9.264 1.117 0.614 1.00 87.56 93 PRO A C 1
ATOM 742 O O . PRO A 1 93 ? 9.489 1.975 1.462 1.00 87.56 93 PRO A O 1
ATOM 745 N N . ILE A 1 94 ? 9.293 1.356 -0.694 1.00 86.44 94 ILE A N 1
ATOM 746 C CA . ILE A 1 94 ? 9.536 2.688 -1.259 1.00 86.44 94 ILE A CA 1
ATOM 747 C C . ILE A 1 94 ? 8.179 3.327 -1.559 1.00 86.44 94 ILE A C 1
ATOM 749 O O . ILE A 1 94 ? 7.372 2.756 -2.302 1.00 86.44 94 ILE A O 1
ATOM 753 N N . PHE A 1 95 ? 7.912 4.484 -0.950 1.00 83.12 95 PHE A N 1
ATOM 754 C CA . PHE A 1 95 ? 6.638 5.206 -1.072 1.00 83.12 95 PHE A CA 1
ATOM 755 C C . PHE A 1 95 ? 6.711 6.455 -1.959 1.00 83.12 95 PHE A C 1
ATOM 757 O O . PHE A 1 95 ? 5.676 7.083 -2.196 1.00 83.12 95 PHE A O 1
ATOM 764 N N . ASP A 1 96 ? 7.894 6.798 -2.460 1.00 79.94 96 ASP A N 1
ATOM 765 C CA . ASP A 1 96 ? 8.122 7.916 -3.370 1.00 79.94 96 ASP A CA 1
ATOM 766 C C . ASP A 1 96 ? 8.614 7.442 -4.751 1.00 79.94 96 ASP A C 1
ATOM 768 O O . ASP A 1 96 ? 8.668 6.248 -5.063 1.00 79.94 96 ASP A O 1
ATOM 772 N N . ASP A 1 97 ? 8.881 8.407 -5.621 1.00 74.56 97 ASP A N 1
ATOM 773 C CA . ASP A 1 97 ? 9.402 8.227 -6.973 1.00 74.56 97 ASP A CA 1
ATOM 774 C C . ASP A 1 97 ? 10.931 8.396 -7.062 1.00 74.56 97 ASP A C 1
ATOM 776 O O . ASP A 1 97 ? 11.489 8.347 -8.161 1.00 74.56 97 ASP A O 1
ATOM 780 N N . HIS A 1 98 ? 11.627 8.553 -5.932 1.00 70.56 98 HIS A N 1
ATOM 781 C CA . HIS A 1 98 ? 13.060 8.824 -5.890 1.00 70.56 98 HIS A CA 1
ATOM 782 C C . HIS A 1 98 ? 13.852 7.532 -5.663 1.00 70.56 98 HIS A C 1
ATOM 784 O O . HIS A 1 98 ? 14.071 7.073 -4.547 1.00 70.56 98 HIS A O 1
ATOM 790 N N . LEU A 1 99 ? 14.352 6.951 -6.755 1.00 70.38 99 LEU A N 1
ATOM 791 C CA . LEU A 1 99 ? 15.260 5.806 -6.701 1.00 70.38 99 LEU A CA 1
ATOM 792 C C . LEU A 1 99 ? 16.700 6.265 -6.934 1.00 70.38 99 LEU A C 1
ATOM 794 O O . LEU A 1 99 ? 17.028 6.755 -8.011 1.00 70.38 99 LEU A O 1
ATOM 798 N N . SER A 1 100 ? 17.592 6.017 -5.972 1.00 62.25 100 SER A N 1
ATOM 799 C CA . SER A 1 100 ? 19.019 6.368 -6.093 1.00 62.25 100 SER A CA 1
ATOM 800 C C . SER A 1 100 ? 19.777 5.553 -7.160 1.00 62.25 100 SER A C 1
ATOM 802 O O . SER A 1 100 ? 20.957 5.802 -7.408 1.00 62.25 100 SER A O 1
ATOM 804 N N . GLY A 1 101 ? 19.134 4.558 -7.788 1.00 60.22 101 GLY A N 1
ATOM 805 C CA . GLY A 1 101 ? 19.663 3.825 -8.940 1.00 60.22 101 GLY A CA 1
ATOM 806 C C . GLY A 1 101 ? 19.116 2.394 -9.102 1.00 60.22 101 GLY A C 1
ATOM 807 O O . GLY A 1 101 ? 18.528 1.829 -8.178 1.00 60.22 101 GLY A O 1
ATOM 808 N N . PRO A 1 102 ? 19.354 1.751 -10.263 1.00 58.78 102 PRO A N 1
ATOM 809 C CA . PRO A 1 102 ? 18.767 0.454 -10.633 1.00 58.78 102 PRO A CA 1
ATOM 810 C C . PRO A 1 102 ? 19.231 -0.736 -9.771 1.00 58.78 102 PRO A C 1
ATOM 812 O O . PRO A 1 102 ? 18.591 -1.784 -9.776 1.00 58.78 102 PRO A O 1
ATOM 815 N N . GLY A 1 103 ? 20.335 -0.598 -9.027 1.00 63.62 103 GLY A N 1
ATOM 816 C CA . GLY A 1 103 ? 20.884 -1.653 -8.163 1.00 63.62 103 GLY A CA 1
ATOM 817 C C . GLY A 1 103 ? 20.292 -1.712 -6.751 1.00 63.62 103 GLY A C 1
ATOM 818 O O . GLY A 1 103 ? 20.621 -2.630 -6.004 1.00 63.62 103 GLY A O 1
ATOM 819 N N . GLN A 1 104 ? 19.444 -0.750 -6.378 1.00 73.31 104 GLN A N 1
ATOM 820 C CA . GLN A 1 104 ? 18.897 -0.628 -5.021 1.00 73.31 104 GLN A CA 1
ATOM 821 C C . GLN A 1 104 ? 17.425 -1.038 -4.920 1.00 73.31 104 GLN A C 1
ATOM 823 O O . GLN A 1 104 ? 16.819 -0.892 -3.866 1.00 73.31 104 GLN A O 1
ATOM 828 N N . LEU A 1 105 ? 16.850 -1.582 -5.995 1.00 83.38 105 LEU A N 1
ATOM 829 C CA . LEU A 1 105 ? 15.434 -1.913 -6.057 1.00 83.38 105 LEU A CA 1
ATOM 830 C C . LEU A 1 105 ? 15.205 -3.425 -6.102 1.00 83.38 105 LEU A C 1
ATOM 832 O O . LEU A 1 105 ? 15.717 -4.144 -6.962 1.00 83.38 105 LEU A O 1
ATOM 836 N N . ARG A 1 106 ? 14.334 -3.899 -5.217 1.00 86.75 106 ARG A N 1
ATOM 837 C CA . ARG A 1 106 ? 13.651 -5.188 -5.317 1.00 86.75 106 ARG A CA 1
ATOM 838 C C . ARG A 1 106 ? 12.169 -4.958 -5.559 1.00 86.75 106 ARG A C 1
ATOM 840 O O . ARG A 1 106 ? 11.608 -3.951 -5.147 1.00 86.75 106 ARG A O 1
ATOM 847 N N . VAL A 1 107 ? 11.514 -5.927 -6.190 1.00 88.81 107 VAL A N 1
ATOM 848 C CA . VAL A 1 107 ? 10.060 -5.898 -6.371 1.00 88.81 107 VAL A CA 1
ATOM 849 C C . VAL A 1 107 ? 9.453 -7.144 -5.752 1.00 88.81 107 VAL A C 1
ATOM 851 O O . VAL A 1 107 ? 9.889 -8.265 -6.023 1.00 88.81 107 VAL A O 1
ATOM 854 N N . ARG A 1 108 ? 8.422 -6.954 -4.932 1.00 88.62 108 ARG A N 1
ATOM 855 C CA . ARG A 1 108 ? 7.580 -8.038 -4.432 1.00 88.62 108 ARG A CA 1
ATOM 856 C C . ARG A 1 108 ? 6.287 -8.086 -5.230 1.00 88.62 108 ARG A C 1
ATOM 858 O O . ARG A 1 108 ? 5.565 -7.096 -5.310 1.00 88.62 108 ARG A O 1
ATOM 865 N N . CYS A 1 109 ? 5.995 -9.254 -5.787 1.00 89.25 109 CYS A N 1
ATOM 866 C CA . CYS A 1 109 ? 4.717 -9.567 -6.406 1.00 89.25 109 CYS A CA 1
ATOM 867 C C . CYS A 1 109 ? 4.524 -11.085 -6.404 1.00 89.25 109 CYS A C 1
ATOM 869 O O . CYS A 1 109 ? 5.219 -11.798 -7.125 1.00 89.25 109 CYS A O 1
ATOM 871 N N . GLU A 1 110 ? 3.574 -11.585 -5.612 1.00 85.00 110 GLU A N 1
ATOM 872 C CA . GLU A 1 110 ? 3.363 -13.032 -5.440 1.00 85.00 110 GLU A CA 1
ATOM 873 C C . GLU A 1 110 ? 3.128 -13.750 -6.778 1.00 85.00 110 GLU A C 1
ATOM 875 O O . GLU A 1 110 ? 3.647 -14.838 -7.020 1.00 85.00 110 GLU A O 1
ATOM 880 N N . GLN A 1 111 ? 2.395 -13.107 -7.686 1.00 85.62 111 GLN A N 1
ATOM 881 C CA . GLN A 1 111 ? 1.999 -13.693 -8.968 1.00 85.62 111 GLN A CA 1
ATOM 882 C C . GLN A 1 111 ? 3.163 -13.832 -9.957 1.00 85.62 111 GLN A C 1
ATOM 884 O O . GLN A 1 111 ? 3.102 -14.654 -10.871 1.00 85.62 111 GLN A O 1
ATOM 889 N N . TYR A 1 112 ? 4.229 -13.055 -9.762 1.00 89.56 112 TYR A N 1
ATOM 890 C CA . TYR A 1 112 ? 5.425 -13.069 -10.599 1.00 89.56 112 TYR A CA 1
ATOM 891 C C . TYR A 1 112 ? 6.654 -13.577 -9.840 1.00 89.56 112 TYR A C 1
ATOM 893 O O . TYR A 1 112 ? 7.767 -13.298 -10.266 1.00 89.56 112 TYR A O 1
ATOM 901 N N . THR A 1 113 ? 6.476 -14.330 -8.748 1.00 89.75 113 THR A N 1
ATOM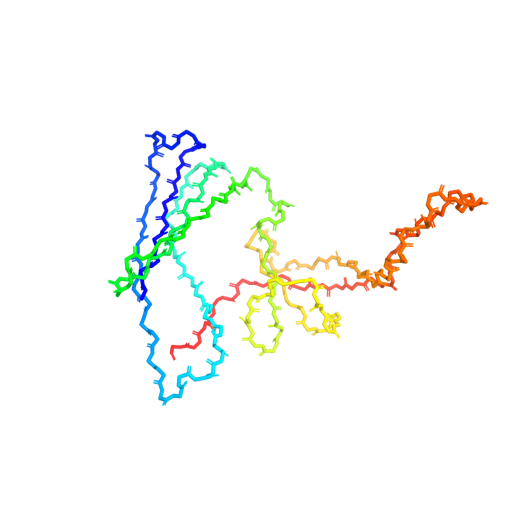 902 C CA . THR A 1 113 ? 7.587 -14.931 -7.988 1.00 89.75 113 THR A CA 1
ATOM 903 C C . THR A 1 113 ? 8.594 -15.621 -8.917 1.00 89.75 113 THR A C 1
ATOM 905 O O . THR A 1 113 ? 8.205 -16.339 -9.841 1.00 89.75 113 THR A O 1
ATOM 908 N N . ASP A 1 114 ? 9.882 -15.368 -8.681 1.00 89.50 114 ASP A N 1
ATOM 909 C CA . ASP A 1 114 ? 11.032 -15.876 -9.438 1.00 89.50 114 ASP A CA 1
ATOM 910 C C . ASP A 1 114 ? 11.096 -15.431 -10.909 1.00 89.50 114 ASP A C 1
ATOM 912 O O . ASP A 1 114 ? 11.952 -15.896 -11.668 1.00 89.50 114 ASP A O 1
ATOM 916 N N . ARG A 1 115 ? 10.237 -14.497 -11.332 1.00 91.06 115 ARG A N 1
ATOM 917 C CA . ARG A 1 115 ? 10.320 -13.868 -12.653 1.00 91.06 115 ARG A CA 1
ATOM 918 C C . ARG A 1 115 ? 11.268 -12.677 -12.624 1.00 91.06 115 ARG A C 1
ATOM 920 O O . ARG A 1 115 ? 11.397 -11.972 -11.626 1.00 91.06 115 ARG A O 1
ATOM 927 N N . THR A 1 116 ? 11.878 -12.419 -13.773 1.00 90.06 116 THR A N 1
ATOM 928 C CA . THR A 1 116 ? 12.622 -11.188 -14.031 1.00 90.06 116 THR A CA 1
ATOM 929 C C . THR A 1 116 ? 11.715 -10.214 -14.773 1.00 90.06 116 THR A C 1
ATOM 931 O O . THR A 1 116 ? 11.167 -10.561 -15.819 1.00 90.06 116 THR A O 1
ATOM 934 N N . LEU A 1 117 ? 11.555 -9.007 -14.237 1.00 89.06 117 LEU A N 1
ATOM 935 C CA . LEU A 1 117 ? 10.836 -7.912 -14.882 1.00 89.06 117 LEU A CA 1
ATOM 936 C C . LEU A 1 117 ? 11.827 -6.972 -15.567 1.00 89.06 117 LEU A C 1
ATOM 938 O O . LEU A 1 117 ? 12.934 -6.765 -15.067 1.00 89.06 117 LEU A O 1
ATOM 942 N N . LEU A 1 118 ? 11.407 -6.389 -16.688 1.00 89.69 118 LEU A N 1
ATOM 943 C CA . LEU A 1 118 ? 12.104 -5.288 -17.345 1.00 89.69 118 LEU A CA 1
ATOM 944 C C . LEU A 1 118 ? 11.541 -3.966 -16.810 1.00 89.69 118 LEU A C 1
ATOM 946 O O . LEU A 1 118 ? 10.337 -3.728 -16.897 1.00 89.69 118 LEU A O 1
ATOM 950 N N . GLY A 1 119 ? 12.412 -3.139 -16.247 1.00 85.94 119 GLY A N 1
ATOM 951 C CA . GLY A 1 119 ? 12.119 -1.794 -15.774 1.00 85.94 119 GLY A CA 1
ATOM 952 C C . GLY A 1 119 ? 12.693 -0.739 -16.712 1.00 85.94 119 GLY A C 1
ATOM 953 O O . GLY A 1 119 ? 13.728 -0.946 -17.349 1.00 85.94 119 GLY A O 1
ATOM 954 N N . ALA A 1 120 ? 12.012 0.398 -16.772 1.00 86.81 120 ALA A N 1
ATOM 955 C CA . ALA A 1 120 ? 12.448 1.603 -17.457 1.00 86.81 120 ALA A CA 1
ATOM 956 C C . ALA A 1 120 ? 12.639 2.704 -16.408 1.00 86.81 120 ALA A C 1
ATOM 958 O O . ALA A 1 120 ? 11.782 2.880 -15.541 1.00 86.81 120 ALA A O 1
ATOM 959 N N . TYR A 1 121 ? 13.773 3.393 -16.464 1.00 84.31 121 TYR A N 1
ATOM 960 C CA . TYR A 1 121 ? 14.111 4.511 -15.593 1.00 84.31 121 TYR A CA 1
ATOM 961 C C . TYR A 1 121 ? 13.988 5.815 -16.377 1.00 84.31 121 TYR A C 1
ATOM 963 O O . TYR A 1 121 ? 14.458 5.898 -17.514 1.00 84.31 121 TYR A O 1
ATOM 971 N N . TYR A 1 122 ? 13.355 6.801 -15.746 1.00 82.88 122 TYR A N 1
ATOM 972 C CA . TYR A 1 122 ? 13.089 8.119 -16.303 1.00 82.88 122 TYR A CA 1
ATOM 973 C C . TYR A 1 122 ? 13.542 9.176 -15.293 1.00 82.88 122 TYR A C 1
ATOM 975 O O . TYR A 1 122 ? 12.953 9.297 -14.222 1.00 82.88 122 TYR A O 1
ATOM 983 N N . GLN A 1 123 ? 14.565 9.946 -15.635 1.00 78.31 123 GLN A N 1
ATOM 984 C CA . GLN A 1 123 ? 15.004 11.147 -14.939 1.00 78.31 123 GLN A CA 1
ATOM 985 C C . GLN A 1 123 ? 14.550 12.359 -15.749 1.00 78.31 123 GLN A C 1
ATOM 987 O O . GLN A 1 123 ? 15.337 13.085 -16.353 1.00 78.31 123 GLN A O 1
ATOM 992 N N . GLN A 1 124 ? 13.236 12.558 -15.794 1.00 70.81 124 GLN A N 1
ATOM 993 C CA . GLN A 1 124 ? 12.669 13.691 -16.506 1.00 70.81 124 GLN A CA 1
ATOM 994 C C . GLN A 1 124 ? 12.776 14.948 -15.641 1.00 70.81 124 GLN A C 1
ATOM 996 O O . GLN A 1 124 ? 12.006 15.148 -14.703 1.00 70.81 124 GLN A O 1
ATOM 1001 N N . GLU A 1 125 ? 13.705 15.835 -15.991 1.00 66.44 125 GLU A N 1
ATOM 1002 C CA . GLU A 1 125 ? 13.596 17.237 -15.605 1.00 66.44 125 GLU A CA 1
ATOM 1003 C C . GLU A 1 125 ? 12.466 17.857 -16.430 1.00 66.44 125 GLU A C 1
ATOM 1005 O O . GLU A 1 125 ? 12.646 18.266 -17.580 1.00 66.44 125 GLU A O 1
ATOM 1010 N N . PHE A 1 126 ? 11.260 17.897 -15.864 1.00 63.62 126 PHE A N 1
ATOM 1011 C CA . PHE A 1 126 ? 10.184 18.673 -16.463 1.00 63.62 126 PHE A CA 1
ATOM 1012 C C . PHE A 1 126 ? 10.572 20.149 -16.386 1.00 63.62 126 PHE A C 1
ATOM 1014 O O . PHE A 1 126 ? 10.476 20.780 -15.332 1.00 63.62 126 PHE A O 1
ATOM 1021 N N . GLY A 1 127 ? 11.027 20.701 -17.512 1.00 60.38 127 GLY A N 1
ATOM 1022 C CA . GLY A 1 127 ? 11.180 22.141 -17.659 1.00 60.38 127 GLY A CA 1
ATOM 1023 C C . GLY A 1 127 ? 9.871 22.833 -17.283 1.00 60.38 127 GLY A C 1
ATOM 1024 O O . GLY A 1 127 ? 8.784 22.319 -17.566 1.00 60.38 127 GLY A O 1
ATOM 1025 N N . LEU A 1 128 ? 9.966 23.988 -16.622 1.00 64.06 128 LEU A N 1
ATOM 1026 C CA . LEU A 1 128 ? 8.781 24.784 -16.313 1.00 64.06 128 LEU A CA 1
ATOM 1027 C C . LEU A 1 128 ? 7.978 25.008 -17.602 1.00 64.06 128 LEU A C 1
ATOM 1029 O O . LEU A 1 128 ? 8.583 25.273 -18.648 1.00 64.06 128 LEU A O 1
ATOM 1033 N N . PRO A 1 129 ? 6.636 24.903 -17.551 1.00 64.19 129 PRO A N 1
ATOM 1034 C CA . PRO A 1 129 ? 5.824 25.158 -18.726 1.00 64.19 129 PRO A CA 1
ATOM 1035 C C . PRO A 1 129 ? 6.171 26.542 -19.271 1.00 64.19 129 PRO A C 1
ATOM 1037 O O . PRO A 1 129 ? 6.306 27.505 -18.508 1.00 64.19 129 PRO A O 1
ATOM 1040 N N . ALA A 1 130 ? 6.343 26.629 -20.590 1.00 67.44 130 ALA A N 1
ATOM 1041 C CA . ALA A 1 130 ? 6.650 27.894 -21.230 1.00 67.44 130 ALA A CA 1
ATOM 1042 C C . ALA A 1 130 ? 5.564 28.929 -20.863 1.00 67.44 130 ALA A C 1
ATOM 1044 O O . ALA A 1 130 ? 4.378 28.580 -20.804 1.00 67.44 130 ALA A O 1
ATOM 1045 N N . PRO A 1 131 ? 5.936 30.194 -20.595 1.00 74.38 131 PRO A N 1
ATOM 1046 C CA . PRO A 1 131 ? 4.966 31.246 -20.331 1.00 74.38 131 PRO A CA 1
ATOM 1047 C C . PRO A 1 131 ? 3.926 31.326 -21.452 1.00 74.38 131 PRO A C 1
ATOM 1049 O O . PRO A 1 131 ? 4.246 31.095 -22.615 1.00 74.38 131 PRO A O 1
ATOM 1052 N N . VAL A 1 132 ? 2.706 31.756 -21.126 1.00 66.94 132 VAL A N 1
ATOM 1053 C CA . VAL A 1 132 ? 1.580 31.872 -22.078 1.00 66.94 132 VAL A CA 1
ATOM 1054 C C . VAL A 1 132 ? 1.840 32.795 -23.285 1.00 66.94 132 VAL A C 1
ATOM 1056 O O . VAL A 1 132 ? 1.039 32.820 -24.212 1.00 66.94 132 VAL A O 1
ATOM 1059 N N . PHE A 1 133 ? 2.950 33.539 -23.284 1.00 75.25 133 PHE A N 1
ATOM 1060 C CA . PHE A 1 133 ? 3.378 34.442 -24.359 1.00 75.25 133 PHE A CA 1
ATOM 1061 C C . PHE A 1 133 ? 4.623 33.953 -25.116 1.00 75.25 133 PHE A C 1
ATOM 1063 O O . PHE A 1 133 ? 5.181 34.697 -25.919 1.00 75.25 133 PHE A O 1
ATOM 1070 N N . ALA A 1 134 ? 5.108 32.740 -24.845 1.00 67.00 134 ALA A N 1
ATOM 1071 C CA . ALA A 1 134 ? 6.239 32.183 -25.569 1.00 67.00 134 ALA A CA 1
ATOM 1072 C C . ALA A 1 134 ? 5.788 31.701 -26.957 1.00 67.00 134 ALA A C 1
ATOM 1074 O O . ALA A 1 134 ? 4.967 30.795 -27.067 1.00 67.00 134 ALA A O 1
ATOM 1075 N N . GLU A 1 135 ? 6.370 32.255 -28.023 1.00 65.31 135 GLU A N 1
ATOM 1076 C CA . GLU A 1 135 ? 6.213 31.766 -29.404 1.00 65.31 135 GLU A CA 1
ATOM 1077 C C . GLU A 1 135 ? 7.021 30.475 -29.656 1.00 65.31 135 GLU A C 1
ATOM 1079 O O . GLU A 1 135 ? 7.670 30.312 -30.688 1.00 65.31 135 GLU A O 1
ATOM 1084 N N . GLN A 1 136 ? 7.056 29.552 -28.692 1.00 59.78 136 GLN A N 1
ATOM 1085 C CA . GLN A 1 136 ? 7.727 28.271 -28.882 1.00 59.78 136 GLN A CA 1
ATOM 1086 C C . GLN A 1 136 ? 6.738 27.259 -29.463 1.00 59.78 136 GLN A C 1
ATOM 1088 O O . GLN A 1 136 ? 5.644 27.060 -28.937 1.00 59.78 136 GLN A O 1
ATOM 1093 N N . GLY A 1 137 ? 7.129 26.633 -30.579 1.00 62.53 137 GLY A N 1
ATOM 1094 C CA . GLY A 1 137 ? 6.416 25.490 -31.147 1.00 62.53 137 GLY A CA 1
ATOM 1095 C C . GLY A 1 137 ? 6.291 24.343 -30.134 1.00 62.53 137 GLY A C 1
ATOM 1096 O O . GLY A 1 137 ? 6.944 24.375 -29.089 1.00 62.53 137 GLY A O 1
ATOM 1097 N N . PRO A 1 138 ? 5.457 23.326 -30.410 1.00 60.72 138 PRO A N 1
ATOM 1098 C CA . PRO A 1 138 ? 5.218 22.240 -29.466 1.00 60.72 138 PRO A CA 1
ATOM 1099 C C . PRO A 1 138 ? 6.546 21.601 -29.049 1.00 60.72 138 PRO A C 1
ATOM 1101 O O . PRO A 1 138 ? 7.260 21.041 -29.880 1.00 60.72 138 PRO A O 1
ATOM 1104 N N . VAL A 1 139 ? 6.873 21.696 -27.759 1.00 66.12 139 VAL A N 1
ATOM 1105 C CA . VAL A 1 139 ? 7.996 20.962 -27.179 1.00 66.12 139 VAL A CA 1
ATOM 1106 C C . VAL A 1 139 ? 7.634 19.486 -27.271 1.00 66.12 139 VAL A C 1
ATOM 1108 O O . VAL A 1 139 ? 6.706 19.020 -26.610 1.00 66.12 139 VAL A O 1
ATOM 1111 N N . THR A 1 140 ? 8.325 18.744 -28.131 1.00 65.56 140 THR A N 1
ATOM 1112 C CA . THR A 1 140 ? 8.213 17.288 -28.146 1.00 65.56 140 THR A CA 1
ATOM 1113 C C . THR A 1 140 ? 8.881 16.760 -26.887 1.00 65.56 140 THR A C 1
ATOM 1115 O O . THR A 1 140 ? 10.100 16.845 -26.752 1.00 65.56 140 THR A O 1
ATOM 1118 N N . VAL A 1 141 ? 8.079 16.247 -25.956 1.00 70.44 141 VAL A N 1
ATOM 1119 C CA . VAL A 1 141 ? 8.588 15.541 -24.779 1.00 70.44 141 VAL A CA 1
ATOM 1120 C C . VAL A 1 141 ? 9.125 14.197 -25.253 1.00 70.44 141 VAL A C 1
ATOM 1122 O O . VAL A 1 141 ? 8.365 13.387 -25.790 1.00 70.44 141 VAL A O 1
ATOM 1125 N N . ASP A 1 142 ? 10.426 13.967 -25.082 1.00 74.00 142 ASP A N 1
ATOM 1126 C CA . ASP A 1 142 ? 10.974 12.631 -25.273 1.00 74.00 142 ASP A CA 1
ATOM 1127 C C . ASP A 1 142 ? 10.433 11.711 -24.169 1.00 74.00 142 ASP A C 1
ATOM 1129 O O . ASP A 1 142 ? 10.486 12.019 -22.978 1.00 74.00 142 ASP A O 1
ATOM 1133 N N . THR A 1 143 ? 9.845 10.597 -24.594 1.00 78.75 143 THR A N 1
ATOM 1134 C CA . THR A 1 143 ? 9.272 9.564 -23.719 1.00 78.75 143 THR A CA 1
ATOM 1135 C C . THR A 1 143 ? 10.106 8.286 -23.743 1.00 78.75 143 THR A C 1
ATOM 1137 O O . THR A 1 143 ? 9.691 7.260 -23.195 1.00 78.75 143 THR A O 1
ATOM 1140 N N . SER A 1 144 ? 11.276 8.327 -24.388 1.00 86.19 144 SER A N 1
ATOM 1141 C CA . SER A 1 144 ? 12.260 7.261 -24.309 1.00 86.19 144 SER A CA 1
ATOM 1142 C C . SER A 1 144 ? 12.820 7.164 -22.882 1.00 86.19 144 SER A C 1
ATOM 1144 O O . SER A 1 144 ? 12.918 8.171 -22.180 1.00 86.19 144 SER A O 1
ATOM 1146 N N . PRO A 1 145 ? 13.104 5.946 -22.393 1.00 86.12 145 PRO A N 1
ATOM 1147 C CA . PRO A 1 145 ? 13.701 5.778 -21.078 1.00 86.12 145 PRO A CA 1
ATOM 1148 C C . PRO A 1 145 ? 15.180 6.163 -21.103 1.00 86.12 145 PRO A C 1
ATOM 1150 O O . PRO A 1 145 ? 15.909 5.735 -21.999 1.00 86.12 145 PRO A O 1
ATOM 1153 N N . ASP A 1 146 ? 15.645 6.871 -20.073 1.00 84.69 146 ASP A N 1
ATOM 1154 C CA . ASP A 1 146 ? 17.068 7.197 -19.905 1.00 84.69 146 ASP A CA 1
ATOM 1155 C C . ASP A 1 146 ? 17.911 5.930 -19.741 1.00 84.69 146 ASP A C 1
ATOM 1157 O O . ASP A 1 146 ? 19.053 5.844 -20.193 1.00 84.69 146 ASP A O 1
ATOM 1161 N N . SER A 1 147 ? 17.338 4.909 -19.095 1.00 85.81 147 SER A N 1
ATOM 1162 C CA . SER A 1 147 ? 17.923 3.573 -19.061 1.00 85.81 147 SER A CA 1
ATOM 1163 C C . SER A 1 147 ? 16.881 2.486 -18.821 1.00 85.81 147 SER A C 1
ATOM 1165 O O . SER A 1 147 ? 15.772 2.728 -18.345 1.00 85.81 147 SER A O 1
ATOM 1167 N N . THR A 1 148 ? 17.253 1.248 -19.136 1.00 89.62 148 THR A N 1
ATOM 1168 C CA . THR A 1 148 ? 16.469 0.057 -18.801 1.00 89.62 148 THR A CA 1
ATOM 1169 C C . THR A 1 148 ? 17.262 -0.842 -17.871 1.00 89.62 148 THR A C 1
ATOM 1171 O O . THR A 1 148 ? 18.476 -0.976 -18.021 1.00 89.62 148 THR A O 1
ATOM 1174 N N . PHE A 1 149 ? 16.577 -1.515 -16.957 1.00 86.75 149 PHE A N 1
ATOM 1175 C CA . PHE A 1 149 ? 17.189 -2.448 -16.018 1.00 86.75 149 PHE A CA 1
ATOM 1176 C C . PHE A 1 149 ? 16.309 -3.680 -15.833 1.00 86.75 149 PHE A C 1
ATOM 1178 O O . PHE A 1 149 ? 15.137 -3.692 -16.202 1.00 86.75 149 PHE A O 1
ATOM 1185 N N . THR A 1 150 ? 16.866 -4.735 -15.250 1.00 89.00 150 THR A N 1
ATOM 1186 C CA . THR A 1 150 ? 16.100 -5.930 -14.890 1.00 89.00 150 THR A CA 1
ATOM 1187 C C . THR A 1 150 ? 16.020 -6.075 -13.384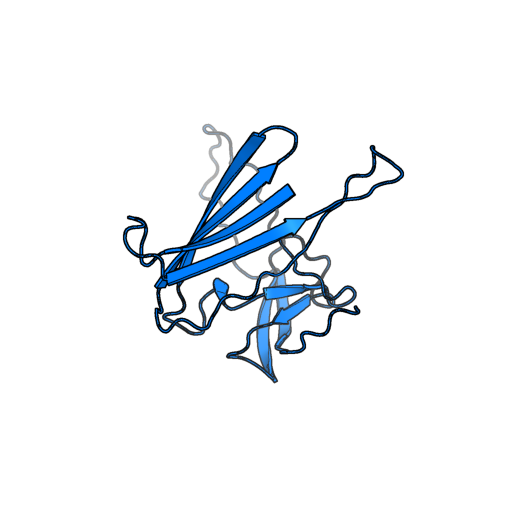 1.00 89.00 150 THR A C 1
ATOM 1189 O O . THR A 1 150 ? 17.032 -5.916 -12.705 1.00 89.00 150 THR A O 1
ATOM 1192 N N . VAL A 1 151 ? 14.852 -6.452 -12.871 1.00 88.19 151 VAL A N 1
ATOM 1193 C CA . VAL A 1 151 ? 14.644 -6.711 -11.443 1.00 88.19 151 VAL A CA 1
ATOM 1194 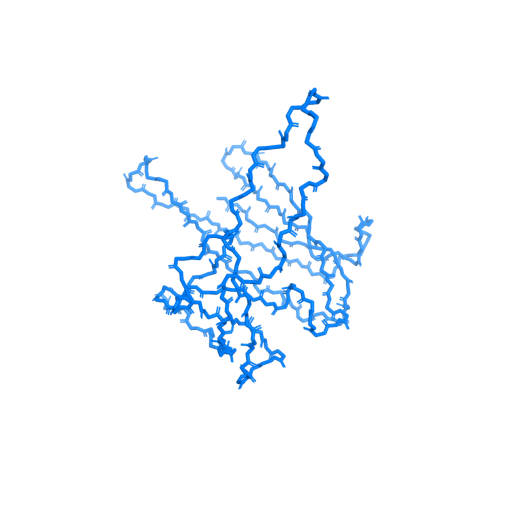C C . VAL A 1 151 ? 14.055 -8.100 -11.233 1.00 88.19 151 VAL A C 1
ATOM 1196 O O . VAL A 1 151 ? 13.153 -8.526 -11.952 1.00 88.19 151 VAL A O 1
ATOM 1199 N N . GLN A 1 152 ? 14.589 -8.824 -10.254 1.00 86.38 152 GLN A N 1
ATOM 1200 C CA . GLN A 1 152 ? 14.098 -10.147 -9.876 1.00 86.38 152 GLN A CA 1
ATOM 1201 C C . GLN A 1 152 ? 12.975 -10.004 -8.844 1.00 86.38 152 GLN A C 1
ATOM 1203 O O . GLN A 1 152 ? 13.124 -9.284 -7.852 1.00 86.38 152 GLN A O 1
ATOM 1208 N N . VAL A 1 153 ? 11.860 -10.692 -9.078 1.00 88.50 153 VAL A N 1
ATOM 1209 C CA . VAL A 1 153 ? 10.703 -10.686 -8.185 1.00 88.50 153 VAL A CA 1
ATOM 1210 C C . VAL A 1 153 ? 10.856 -11.771 -7.132 1.00 88.50 153 VAL A C 1
ATOM 1212 O O . VAL A 1 153 ? 10.900 -12.961 -7.437 1.00 88.50 153 VAL A O 1
ATOM 1215 N N . ARG A 1 154 ? 10.879 -11.364 -5.863 1.00 81.31 154 ARG A N 1
ATOM 1216 C CA . ARG A 1 154 ? 11.030 -12.284 -4.728 1.00 81.31 154 ARG A CA 1
ATOM 1217 C C . ARG A 1 154 ? 9.878 -12.152 -3.743 1.00 81.31 154 ARG A C 1
ATOM 1219 O O . ARG A 1 154 ? 9.330 -11.070 -3.553 1.00 81.31 154 ARG A O 1
ATOM 1226 N N . THR A 1 155 ? 9.579 -13.256 -3.062 1.00 70.31 155 THR A N 1
ATOM 1227 C CA . THR A 1 155 ? 8.419 -13.370 -2.152 1.00 70.31 155 THR A CA 1
ATOM 1228 C C . THR A 1 155 ? 8.817 -13.448 -0.677 1.00 70.31 155 THR A C 1
ATOM 1230 O O . THR A 1 155 ? 7.988 -13.729 0.179 1.00 70.31 155 THR A O 1
ATOM 1233 N N . ARG A 1 156 ? 10.079 -13.179 -0.315 1.00 56.84 156 ARG A N 1
ATOM 1234 C CA . ARG A 1 156 ? 10.464 -13.240 1.101 1.00 56.84 156 ARG A CA 1
ATOM 1235 C C . ARG A 1 156 ? 9.936 -12.041 1.881 1.00 56.84 156 ARG A C 1
ATOM 1237 O O . ARG A 1 156 ? 10.364 -10.918 1.655 1.00 56.84 156 ARG A O 1
ATOM 1244 N N . TRP A 1 157 ? 9.045 -12.340 2.819 1.00 51.47 157 TRP A N 1
ATOM 1245 C CA . TRP A 1 157 ? 8.772 -11.539 4.002 1.00 51.47 157 TRP A CA 1
ATOM 1246 C C . TRP A 1 157 ? 9.503 -12.190 5.177 1.00 51.47 157 TRP A C 1
ATOM 1248 O O . TRP A 1 157 ? 9.162 -13.302 5.577 1.00 51.47 157 TRP A O 1
ATOM 1258 N N . ALA A 1 158 ? 10.537 -11.536 5.690 1.00 40.88 158 ALA A N 1
ATOM 1259 C CA . ALA A 1 158 ? 11.107 -11.846 6.993 1.00 40.88 158 ALA A CA 1
ATOM 1260 C C . ALA A 1 158 ? 11.640 -10.535 7.570 1.00 40.88 158 ALA A C 1
ATOM 1262 O O . ALA A 1 158 ? 12.813 -10.220 7.400 1.00 40.88 158 ALA A O 1
ATOM 1263 N N . LEU A 1 159 ? 10.768 -9.753 8.210 1.00 41.09 159 LEU A N 1
ATOM 1264 C CA . LEU A 1 159 ? 11.254 -8.693 9.086 1.00 41.09 159 LEU A CA 1
ATOM 1265 C C . LEU A 1 159 ? 11.833 -9.347 10.354 1.00 41.09 159 LEU A C 1
ATOM 1267 O O . LEU A 1 159 ? 11.233 -10.308 10.852 1.00 41.09 159 LEU A O 1
ATOM 1271 N N . PRO A 1 160 ? 12.982 -8.875 10.869 1.00 38.06 160 PRO A N 1
ATOM 1272 C CA . PRO A 1 160 ? 13.457 -9.268 12.188 1.00 38.06 160 PRO A CA 1
ATOM 1273 C C . PRO A 1 160 ? 12.426 -8.848 13.241 1.00 38.06 160 PRO A C 1
ATOM 1275 O O . PRO A 1 160 ? 11.832 -7.775 13.133 1.00 38.06 160 PRO A O 1
ATOM 1278 N N . HIS A 1 161 ? 12.205 -9.728 14.217 1.00 36.50 161 HIS A N 1
ATOM 1279 C CA . HIS A 1 161 ? 11.386 -9.472 15.401 1.00 36.50 161 HIS A CA 1
ATOM 1280 C C . HIS A 1 161 ? 11.971 -8.376 16.292 1.00 36.50 161 HIS A C 1
ATOM 1282 O O . HIS A 1 161 ? 13.219 -8.302 16.375 1.00 36.50 161 HIS A O 1
#

Secondary structure (DSSP, 8-state):
-EEEEEEESSTT--SEEEEEEEE-----S-TT----------------SEEEEEEEEEETTTTEEEEEEEEEE-SSTT-GGG-EEEETTT-PBP-SS--S-TTSEEEE-GGGTTPEEEEEE-----PPPPPTT--PPP-----S-SEEEEEEB--------